Protein AF-A0AAV5JDY3-F1 (afdb_monomer)

Mean predicted aligned error: 10.14 Å

Structure (mmC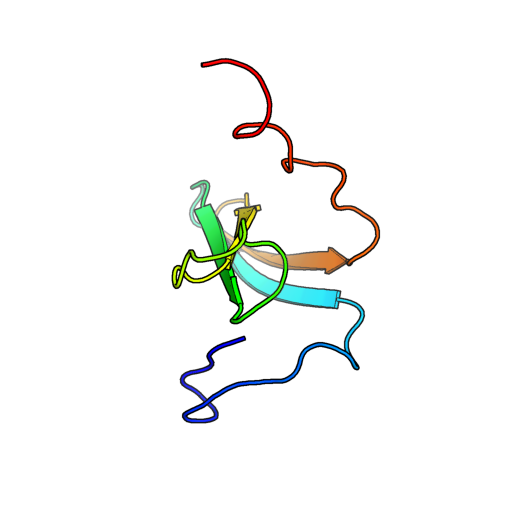IF, N/CA/C/O backbone):
data_AF-A0AAV5JDY3-F1
#
_entry.id   AF-A0AAV5JDY3-F1
#
loop_
_atom_site.group_PDB
_atom_site.id
_atom_site.type_symbol
_atom_site.label_atom_id
_atom_site.label_alt_id
_atom_site.label_comp_id
_atom_site.label_asym_id
_atom_site.label_entity_id
_atom_site.label_seq_id
_atom_site.pdbx_PDB_ins_code
_atom_site.Cartn_x
_atom_site.Cartn_y
_atom_site.Cartn_z
_atom_site.occupancy
_atom_site.B_iso_or_equiv
_atom_site.auth_seq_id
_atom_site.auth_comp_id
_atom_site.auth_asym_id
_atom_site.auth_atom_id
_atom_site.pdbx_PDB_model_num
ATOM 1 N N . MET A 1 1 ? 8.854 -2.891 -7.856 1.00 77.75 1 MET A N 1
ATOM 2 C CA . MET A 1 1 ? 8.910 -2.342 -6.474 1.00 77.75 1 MET A CA 1
ATOM 3 C C . MET A 1 1 ? 10.030 -3.007 -5.686 1.00 77.75 1 MET A C 1
ATOM 5 O O . MET A 1 1 ? 10.096 -4.231 -5.677 1.00 77.75 1 MET A O 1
ATOM 9 N N . ARG A 1 2 ? 10.892 -2.242 -5.005 1.00 73.19 2 ARG A N 1
ATOM 10 C CA . ARG A 1 2 ? 11.959 -2.807 -4.156 1.00 73.19 2 ARG A CA 1
ATOM 11 C C . ARG A 1 2 ? 11.372 -3.458 -2.897 1.00 73.19 2 ARG A C 1
ATOM 13 O O . ARG A 1 2 ? 10.554 -2.850 -2.212 1.00 73.19 2 ARG A O 1
ATOM 20 N N . SER A 1 3 ? 11.802 -4.673 -2.564 1.00 75.75 3 SER A N 1
ATOM 21 C CA . SER A 1 3 ? 11.341 -5.410 -1.387 1.00 75.75 3 SER A CA 1
ATOM 22 C C . SER A 1 3 ? 12.497 -6.026 -0.615 1.00 75.75 3 SER A C 1
ATOM 24 O O . SER A 1 3 ? 13.252 -6.839 -1.141 1.00 75.75 3 SER A O 1
ATOM 26 N N . LYS A 1 4 ? 12.573 -5.709 0.682 1.00 77.62 4 LYS A N 1
ATOM 27 C CA . LYS A 1 4 ? 13.545 -6.324 1.597 1.00 77.62 4 LYS A CA 1
ATOM 28 C C . LYS A 1 4 ? 13.304 -7.822 1.792 1.00 77.62 4 LYS A C 1
ATOM 30 O O . LYS A 1 4 ? 14.246 -8.555 2.048 1.00 77.62 4 LYS A O 1
ATOM 35 N N . LYS A 1 5 ? 12.050 -8.283 1.686 1.00 82.25 5 LYS A N 1
ATOM 36 C CA . LYS A 1 5 ? 11.699 -9.698 1.894 1.00 82.25 5 LYS A CA 1
ATOM 37 C C . LYS A 1 5 ? 12.267 -10.601 0.797 1.00 82.25 5 LYS A C 1
ATOM 39 O O . LYS A 1 5 ? 12.606 -11.742 1.079 1.00 82.25 5 LYS A O 1
ATOM 44 N N . PHE A 1 6 ? 12.325 -10.097 -0.433 1.00 80.81 6 PHE A N 1
ATOM 45 C CA . PHE A 1 6 ? 12.778 -10.851 -1.604 1.00 80.81 6 PHE A CA 1
ATOM 46 C C . PHE A 1 6 ? 14.201 -10.475 -2.030 1.00 80.81 6 PHE A C 1
ATOM 48 O O . PHE A 1 6 ? 14.616 -10.879 -3.106 1.00 80.81 6 PHE A O 1
ATOM 55 N N . ASP A 1 7 ? 14.904 -9.686 -1.206 1.00 82.31 7 ASP A N 1
ATOM 56 C CA . ASP A 1 7 ? 16.249 -9.163 -1.476 1.00 82.31 7 ASP A CA 1
ATOM 57 C C . ASP A 1 7 ? 16.421 -8.645 -2.917 1.00 82.31 7 ASP A C 1
ATOM 59 O O . ASP A 1 7 ? 17.327 -9.024 -3.652 1.00 82.31 7 ASP A O 1
ATOM 63 N N . GLY A 1 8 ? 15.466 -7.824 -3.369 1.00 82.62 8 GLY A N 1
ATOM 64 C CA . GLY A 1 8 ? 15.399 -7.434 -4.776 1.00 82.62 8 GLY A CA 1
ATOM 65 C C . GLY A 1 8 ? 14.117 -6.704 -5.151 1.00 82.62 8 GLY A C 1
ATOM 66 O O . GLY A 1 8 ? 13.559 -5.939 -4.357 1.00 82.62 8 GLY A O 1
ATOM 67 N N . PHE A 1 9 ? 13.647 -6.934 -6.377 1.00 80.50 9 PHE A N 1
ATOM 68 C CA . PHE A 1 9 ? 12.452 -6.300 -6.927 1.00 80.50 9 PHE A CA 1
ATOM 69 C C . PHE A 1 9 ? 11.321 -7.300 -7.117 1.00 80.50 9 PHE A C 1
ATOM 71 O O . PHE A 1 9 ? 11.532 -8.442 -7.510 1.00 80.50 9 PHE A O 1
ATOM 78 N N . ILE A 1 10 ? 10.107 -6.828 -6.857 1.00 82.38 10 ILE A N 1
ATOM 79 C CA . ILE A 1 10 ? 8.87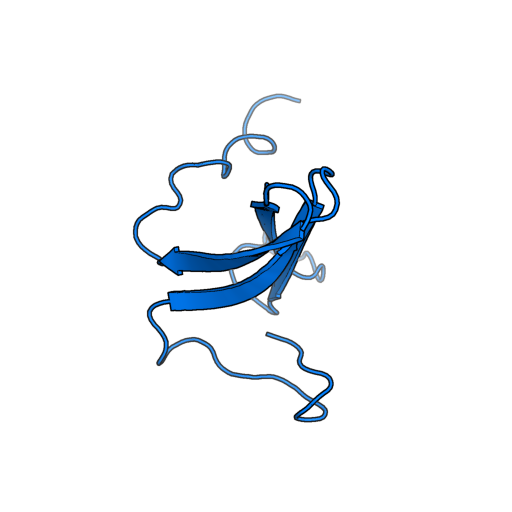0 -7.494 -7.248 1.00 82.38 10 ILE A CA 1
ATOM 80 C C . ILE A 1 10 ? 8.333 -6.767 -8.475 1.00 82.38 10 ILE A C 1
ATOM 82 O O . ILE A 1 10 ? 8.169 -5.538 -8.433 1.00 82.38 10 ILE A O 1
ATOM 86 N N . ASP A 1 11 ? 8.066 -7.525 -9.532 1.00 82.62 11 ASP A N 1
ATOM 87 C CA . ASP A 1 11 ? 7.287 -7.058 -10.671 1.00 82.62 11 ASP A CA 1
ATOM 88 C C . ASP A 1 11 ? 5.812 -6.946 -10.267 1.00 82.62 11 ASP A C 1
ATOM 90 O O . ASP A 1 11 ? 5.234 -7.883 -9.714 1.00 82.62 11 ASP A O 1
ATOM 94 N N . LEU A 1 12 ? 5.234 -5.768 -10.489 1.00 79.44 12 LEU A N 1
ATOM 95 C CA . LEU A 1 12 ? 3.858 -5.472 -10.113 1.00 79.44 12 LEU A CA 1
ATOM 96 C C . LEU A 1 12 ? 2.867 -5.657 -11.273 1.00 79.44 12 LEU A C 1
ATOM 98 O O . LEU A 1 12 ? 1.675 -5.549 -11.021 1.00 79.44 12 LEU A O 1
ATOM 102 N N . ASP A 1 13 ? 3.320 -5.971 -12.494 1.00 82.25 13 ASP A N 1
ATOM 103 C CA . ASP A 1 13 ? 2.471 -6.026 -13.701 1.00 82.25 13 ASP A CA 1
ATOM 104 C C . ASP A 1 13 ? 1.293 -7.011 -13.580 1.00 82.25 13 ASP A C 1
ATOM 106 O O . ASP A 1 13 ? 0.170 -6.728 -13.987 1.00 82.25 13 ASP A O 1
ATOM 110 N N . SER A 1 14 ? 1.518 -8.152 -12.923 1.00 84.88 14 SER A N 1
ATOM 111 C CA . SER A 1 14 ? 0.475 -9.167 -12.697 1.00 84.88 14 SER A CA 1
ATOM 112 C C . SER A 1 14 ? -0.510 -8.843 -11.561 1.00 84.88 14 SER A C 1
ATOM 114 O O . SER A 1 14 ? -1.413 -9.639 -11.292 1.00 84.88 14 SER A O 1
ATOM 116 N N . TYR A 1 15 ? -0.350 -7.707 -10.877 1.00 83.94 15 TYR A N 1
ATOM 117 C CA . TYR A 1 15 ? -1.157 -7.323 -9.720 1.00 83.94 15 TYR A CA 1
ATOM 118 C C . TYR A 1 15 ? -2.022 -6.096 -10.029 1.00 83.94 15 TYR A C 1
ATOM 120 O O . TYR A 1 15 ? -1.552 -5.090 -10.547 1.00 83.94 15 TYR A O 1
ATOM 128 N N . ASP A 1 16 ? -3.292 -6.143 -9.633 1.00 83.12 16 ASP A N 1
ATOM 129 C CA . ASP A 1 16 ? -4.257 -5.049 -9.829 1.00 83.12 16 ASP A CA 1
ATOM 130 C C . ASP A 1 16 ? -4.382 -4.109 -8.614 1.00 83.12 16 ASP A C 1
ATOM 132 O O . ASP A 1 16 ? -4.981 -3.025 -8.680 1.00 83.12 16 ASP A O 1
ATOM 136 N N . SER A 1 17 ? -3.844 -4.542 -7.474 1.00 83.44 17 SER A N 1
ATOM 137 C CA . SER A 1 17 ? -4.060 -3.905 -6.187 1.00 83.44 17 SER A CA 1
ATOM 138 C C . SER A 1 17 ? -2.917 -4.144 -5.204 1.00 83.44 17 SER A C 1
ATOM 140 O O . SER A 1 17 ? -2.230 -5.165 -5.210 1.00 83.44 17 SER A O 1
ATOM 142 N N . LEU A 1 18 ? -2.740 -3.178 -4.305 1.00 82.69 18 LEU A N 1
ATOM 143 C CA . LEU A 1 18 ? -1.821 -3.236 -3.173 1.00 82.69 18 LEU A CA 1
ATOM 144 C C . LEU A 1 18 ? -2.620 -3.091 -1.880 1.00 82.69 18 LEU A C 1
ATOM 146 O O . LEU A 1 18 ? -3.460 -2.202 -1.760 1.00 82.69 18 LEU A O 1
ATOM 150 N N . ALA A 1 19 ? -2.360 -3.948 -0.894 1.00 87.56 19 ALA A N 1
ATOM 151 C CA . ALA A 1 19 ? -3.062 -3.931 0.386 1.00 87.56 19 ALA A CA 1
ATOM 152 C C . ALA A 1 19 ? -2.083 -3.767 1.555 1.00 87.56 19 ALA A C 1
ATOM 154 O O . ALA A 1 19 ? -1.145 -4.548 1.708 1.00 87.56 19 ALA A O 1
ATOM 155 N N . LEU A 1 20 ? -2.335 -2.780 2.416 1.00 85.62 20 LEU A N 1
ATOM 156 C CA . LEU A 1 20 ? -1.564 -2.509 3.625 1.00 85.62 20 LEU A CA 1
ATOM 157 C C . LEU A 1 20 ? -2.431 -2.776 4.855 1.00 85.62 20 LEU A C 1
ATOM 159 O O . LEU A 1 20 ? -3.430 -2.091 5.072 1.00 85.62 20 LEU A O 1
ATOM 163 N N . LYS A 1 21 ? -2.046 -3.754 5.682 1.00 90.12 21 LYS A N 1
ATOM 164 C CA . LYS A 1 21 ? -2.674 -3.982 6.990 1.00 90.12 21 LYS A CA 1
ATOM 165 C C . LYS A 1 21 ? -1.937 -3.179 8.056 1.00 90.12 21 LYS A C 1
ATOM 167 O O . LYS A 1 21 ? -0.751 -3.399 8.282 1.00 90.12 21 LYS A O 1
ATOM 172 N N . LEU A 1 22 ? -2.642 -2.268 8.713 1.00 89.00 22 LEU A N 1
ATOM 173 C CA . LEU A 1 22 ? -2.069 -1.297 9.643 1.00 89.00 22 LEU A CA 1
ATOM 174 C C . LEU A 1 22 ? -2.919 -1.242 10.918 1.00 89.00 22 LEU A C 1
ATOM 176 O O . LEU A 1 22 ? -4.141 -1.386 10.849 1.00 89.00 22 LEU A O 1
ATOM 180 N N . LYS A 1 23 ? -2.279 -1.032 12.073 1.00 92.94 23 LYS A N 1
ATOM 181 C CA . LYS A 1 23 ? -2.962 -0.681 13.325 1.00 92.94 23 LYS A CA 1
ATOM 182 C C . LYS A 1 23 ? -2.831 0.825 13.521 1.00 92.94 23 LYS A C 1
ATOM 184 O O . LYS A 1 23 ? -1.711 1.328 13.547 1.00 92.94 23 LYS A O 1
ATOM 189 N N . GLY A 1 24 ? -3.949 1.534 13.623 1.00 91.12 24 GLY A N 1
ATOM 190 C CA . GLY A 1 24 ? -3.922 2.983 13.791 1.00 91.12 24 GLY A CA 1
ATOM 191 C C . GLY A 1 24 ? -3.451 3.400 15.180 1.00 91.12 24 GLY A C 1
ATOM 192 O O . GLY A 1 24 ? -3.770 2.756 16.178 1.00 91.12 24 GLY A O 1
ATOM 193 N N . ASP A 1 25 ? -2.741 4.520 15.254 1.00 92.94 25 ASP A N 1
ATOM 194 C CA . ASP A 1 25 ? -2.368 5.204 16.501 1.00 92.94 25 ASP A CA 1
ATOM 195 C C . ASP A 1 25 ? -3.008 6.609 16.611 1.00 92.94 25 ASP A C 1
ATOM 197 O O . ASP A 1 25 ? -2.831 7.325 17.605 1.00 92.94 25 ASP A O 1
ATOM 201 N N . GLY A 1 26 ? -3.820 6.979 15.614 1.00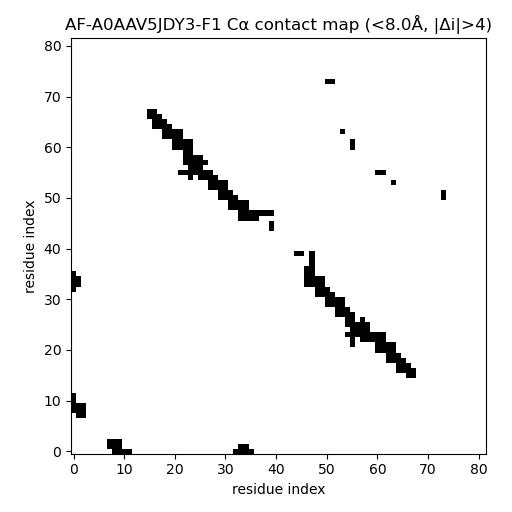 87.88 26 GLY A N 1
ATOM 202 C CA . GLY A 1 26 ? -4.460 8.286 15.478 1.00 87.88 26 GLY A CA 1
ATOM 203 C C . GLY A 1 26 ? -3.678 9.290 14.624 1.00 87.88 26 GLY A C 1
ATOM 204 O O . GLY A 1 26 ? -4.090 10.445 14.553 1.00 87.88 26 GLY A O 1
ATOM 205 N N . ARG A 1 27 ? -2.569 8.891 13.986 1.00 90.38 27 ARG A N 1
ATOM 206 C CA . ARG A 1 27 ? -1.799 9.743 13.068 1.00 90.38 27 ARG A CA 1
ATOM 207 C C . ARG A 1 27 ? -2.173 9.509 11.603 1.00 90.38 27 ARG A C 1
ATOM 209 O O . ARG A 1 27 ? -2.752 8.488 11.234 1.00 90.38 27 ARG A O 1
ATOM 216 N N . CYS A 1 28 ? -1.804 10.480 10.772 1.00 85.69 28 CYS A N 1
ATOM 217 C CA . CYS A 1 28 ? -1.781 10.345 9.321 1.00 85.69 28 CYS A CA 1
ATOM 218 C C . CYS A 1 28 ? -0.381 9.924 8.874 1.00 85.69 28 CYS A C 1
ATOM 220 O O . CYS A 1 28 ? 0.613 10.507 9.313 1.00 85.69 28 CYS A O 1
ATOM 222 N N . TYR A 1 29 ? -0.314 8.938 7.990 1.00 83.88 29 TYR A N 1
ATOM 223 C CA . TYR A 1 29 ? 0.927 8.458 7.399 1.00 83.88 29 TYR A CA 1
ATOM 224 C C . TYR A 1 29 ? 0.918 8.667 5.894 1.00 83.88 29 TYR A C 1
ATOM 226 O O . TYR A 1 29 ? -0.137 8.694 5.268 1.00 83.88 29 TYR A O 1
ATOM 234 N N . ILE A 1 30 ? 2.105 8.751 5.302 1.00 83.62 30 ILE A N 1
ATOM 235 C CA . ILE A 1 30 ? 2.271 8.705 3.852 1.00 83.62 30 ILE A CA 1
ATOM 236 C C . ILE A 1 30 ? 2.852 7.338 3.508 1.00 83.62 30 ILE A C 1
ATOM 238 O O . ILE A 1 30 ? 3.942 6.986 3.960 1.00 83.62 30 ILE A O 1
ATOM 242 N N . SER A 1 31 ? 2.125 6.562 2.712 1.00 82.38 31 SER A N 1
ATOM 243 C CA . SER A 1 31 ? 2.671 5.377 2.062 1.00 82.38 31 SER A CA 1
ATOM 244 C C . SER A 1 31 ? 3.350 5.820 0.773 1.00 82.38 31 SER A C 1
ATOM 246 O O . SER A 1 31 ? 2.704 6.451 -0.058 1.00 82.38 31 SER A O 1
ATOM 248 N N . THR A 1 32 ? 4.644 5.529 0.634 1.00 79.75 32 THR A N 1
ATOM 249 C CA . THR A 1 32 ? 5.424 5.819 -0.577 1.00 79.75 32 THR A CA 1
ATOM 250 C C . THR A 1 32 ? 5.889 4.508 -1.197 1.00 79.75 32 THR A C 1
ATOM 252 O O . THR A 1 32 ? 6.503 3.689 -0.513 1.00 79.75 32 THR A O 1
ATOM 255 N N . ILE A 1 33 ? 5.617 4.315 -2.485 1.00 77.88 33 ILE A N 1
ATOM 256 C CA . ILE A 1 33 ? 6.111 3.184 -3.273 1.00 77.88 33 ILE A CA 1
ATOM 257 C C . ILE A 1 33 ? 7.154 3.714 -4.245 1.00 77.88 33 ILE A C 1
ATOM 259 O O . ILE A 1 33 ? 6.848 4.577 -5.064 1.00 77.88 33 ILE A O 1
ATOM 263 N N . TYR A 1 34 ? 8.364 3.164 -4.161 1.00 74.69 34 TYR A N 1
ATOM 264 C CA . TYR A 1 34 ? 9.440 3.436 -5.108 1.00 74.69 34 TYR A CA 1
ATOM 265 C C . TYR A 1 34 ? 9.427 2.396 -6.229 1.00 74.69 34 TYR A C 1
ATOM 267 O O . TYR A 1 34 ? 9.463 1.178 -5.984 1.00 74.69 34 TYR A O 1
ATOM 275 N N . THR A 1 35 ? 9.371 2.885 -7.462 1.00 71.00 35 THR A N 1
ATOM 276 C CA . THR A 1 35 ? 9.402 2.075 -8.679 1.00 71.00 35 THR A CA 1
ATOM 277 C C . THR A 1 35 ? 10.542 2.536 -9.571 1.00 71.00 35 THR A C 1
ATOM 279 O O . THR A 1 35 ? 10.632 3.721 -9.897 1.00 71.00 35 THR A O 1
ATOM 282 N N . GLU A 1 36 ? 11.360 1.592 -10.024 1.00 67.31 36 GLU A N 1
ATOM 283 C CA . GLU A 1 36 ? 12.264 1.839 -11.142 1.00 67.31 36 GLU A CA 1
ATOM 284 C C . GLU A 1 36 ? 11.406 1.950 -12.420 1.00 67.31 36 GLU A C 1
ATOM 286 O O . GLU A 1 36 ? 10.580 1.078 -12.689 1.00 67.31 36 GLU A O 1
ATOM 291 N N . ASN A 1 37 ? 11.571 3.042 -13.177 1.00 58.66 37 ASN A N 1
ATOM 292 C CA . ASN A 1 37 ? 11.066 3.238 -14.551 1.00 58.66 37 ASN A CA 1
ATOM 293 C C . ASN A 1 37 ? 9.552 3.298 -14.830 1.00 58.66 37 ASN A C 1
ATOM 295 O O . ASN A 1 37 ? 9.083 2.487 -15.620 1.00 58.66 37 ASN A O 1
ATOM 299 N N . TRP A 1 38 ? 8.795 4.299 -14.349 1.00 58.19 38 TRP A N 1
ATOM 30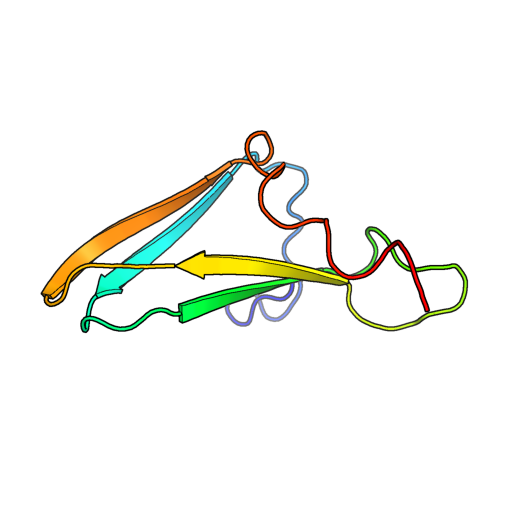0 C CA . TRP A 1 38 ? 7.445 4.504 -14.919 1.00 58.19 38 TRP A CA 1
ATOM 301 C C . TRP A 1 38 ? 7.103 5.896 -15.463 1.00 58.19 38 TRP A C 1
ATOM 303 O O . TRP A 1 38 ? 6.394 5.930 -16.458 1.00 58.19 38 TRP A O 1
ATOM 313 N N . VAL A 1 39 ? 7.619 7.031 -14.975 1.00 53.03 39 VAL A N 1
ATOM 314 C CA . VAL A 1 39 ? 7.349 8.342 -15.622 1.00 53.03 39 VAL A CA 1
ATOM 315 C C . VAL A 1 39 ? 8.418 9.388 -15.264 1.00 53.03 39 VAL A C 1
ATOM 317 O O . VAL A 1 39 ? 8.116 10.433 -14.697 1.00 53.03 39 VAL A O 1
ATOM 320 N N . ASN A 1 40 ? 9.692 9.146 -15.578 1.00 54.25 40 ASN A N 1
ATOM 321 C CA . ASN A 1 40 ? 10.667 10.239 -15.498 1.00 54.25 40 ASN A CA 1
ATOM 322 C C . ASN A 1 40 ? 10.700 11.023 -16.804 1.00 54.25 40 ASN A C 1
ATOM 324 O O . ASN A 1 40 ? 10.649 10.441 -17.890 1.00 54.25 40 ASN A O 1
ATOM 328 N N . 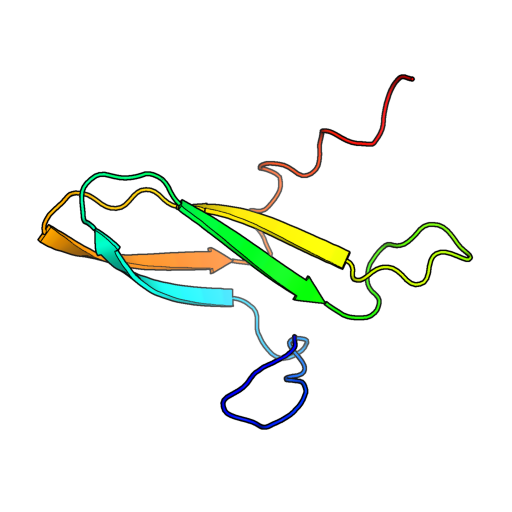SER A 1 41 ? 10.883 12.340 -16.699 1.00 54.72 41 SER A N 1
ATOM 329 C CA . SER A 1 41 ? 11.386 13.125 -17.824 1.00 54.72 41 SER A CA 1
ATOM 330 C C . SER A 1 41 ? 12.668 12.468 -18.361 1.00 54.72 41 SER A C 1
ATOM 332 O O . SER A 1 41 ? 13.491 12.008 -17.558 1.00 54.72 41 SER A O 1
ATOM 334 N N . PRO A 1 42 ? 12.870 12.416 -19.690 1.00 53.78 42 PRO A N 1
ATOM 335 C CA . PRO A 1 42 ? 14.070 11.829 -20.278 1.00 53.78 42 PRO A CA 1
ATOM 336 C C . PRO A 1 42 ? 15.351 12.346 -19.605 1.00 53.78 42 PRO A C 1
ATOM 338 O O . PRO A 1 42 ? 15.522 13.553 -19.439 1.00 53.78 42 PRO A O 1
ATOM 341 N N . GLY A 1 43 ? 16.249 11.435 -19.219 1.00 57.78 43 GLY A N 1
ATOM 342 C CA . GLY A 1 43 ? 17.557 11.772 -18.640 1.00 57.78 43 GLY A CA 1
ATOM 343 C C . GLY A 1 43 ? 17.620 11.890 -17.112 1.00 57.78 43 GLY A C 1
ATOM 344 O O . GLY A 1 43 ? 18.703 12.138 -16.591 1.00 57.78 43 GLY A O 1
ATOM 345 N N . GLN A 1 44 ? 16.516 11.684 -16.386 1.00 59.78 44 GLN A N 1
ATOM 346 C CA . GLN A 1 44 ? 16.521 11.657 -14.917 1.00 59.78 44 GLN A CA 1
ATOM 347 C C . GLN A 1 44 ? 16.603 10.219 -14.388 1.00 59.78 44 GLN A C 1
ATOM 349 O O . GLN A 1 44 ? 15.746 9.387 -14.692 1.00 59.78 44 GLN A O 1
ATOM 354 N N . GLN A 1 45 ? 17.634 9.936 -13.586 1.00 58.81 45 GLN A N 1
ATOM 355 C CA . GLN A 1 45 ? 17.884 8.628 -12.955 1.00 58.81 45 GLN A CA 1
ATOM 356 C C . GLN A 1 45 ? 17.182 8.457 -11.594 1.00 58.81 45 GLN A C 1
ATOM 358 O O . GLN A 1 45 ? 17.485 7.518 -10.863 1.00 58.81 45 GLN A O 1
ATOM 363 N N . GLU A 1 46 ? 16.280 9.363 -11.216 1.00 64.38 46 GLU A N 1
ATOM 364 C CA . GLU A 1 46 ? 15.599 9.292 -9.919 1.00 64.38 46 GLU A CA 1
ATOM 365 C C . GLU A 1 46 ? 14.551 8.165 -9.885 1.00 64.38 46 GLU A C 1
ATOM 367 O O . GLU A 1 46 ? 13.912 7.858 -10.888 1.00 64.38 46 GLU A O 1
ATOM 372 N N . ASP A 1 47 ? 14.330 7.541 -8.730 1.00 62.06 47 ASP A N 1
ATOM 373 C CA . ASP A 1 47 ? 13.227 6.588 -8.581 1.00 62.06 47 ASP A CA 1
ATOM 374 C C . ASP A 1 47 ? 11.878 7.323 -8.683 1.00 62.06 47 ASP A C 1
ATOM 376 O O . ASP A 1 47 ? 11.665 8.352 -8.036 1.00 62.06 47 ASP A O 1
ATOM 380 N N . ASN A 1 48 ? 10.921 6.767 -9.434 1.00 67.62 48 ASN A N 1
ATOM 381 C CA . ASN A 1 48 ? 9.549 7.274 -9.408 1.00 67.62 48 ASN A CA 1
ATOM 382 C C . ASN A 1 48 ? 8.910 6.927 -8.063 1.00 67.62 48 ASN A C 1
ATOM 384 O O . ASN A 1 48 ? 9.050 5.800 -7.577 1.00 67.62 48 ASN A O 1
ATOM 388 N N . SER A 1 49 ? 8.179 7.879 -7.480 1.00 72.50 49 SER A N 1
ATOM 389 C CA . SER A 1 49 ? 7.476 7.669 -6.217 1.00 72.50 49 SER A CA 1
ATOM 390 C C . SER A 1 49 ? 5.971 7.860 -6.376 1.00 72.50 49 SER A C 1
ATOM 392 O O . SER A 1 49 ? 5.506 8.876 -6.886 1.00 72.50 49 SER A O 1
ATOM 394 N N . TRP A 1 50 ? 5.211 6.869 -5.919 1.00 77.06 50 TRP A N 1
ATOM 395 C CA . TRP A 1 50 ? 3.756 6.931 -5.809 1.00 77.06 50 TRP A CA 1
ATOM 396 C C . TRP A 1 50 ? 3.401 7.096 -4.341 1.00 77.06 50 TRP A C 1
ATOM 398 O O . TRP A 1 50 ? 3.872 6.319 -3.507 1.00 77.06 50 TRP A O 1
ATOM 408 N N . GLN A 1 51 ? 2.597 8.107 -4.016 1.00 79.31 51 GLN A N 1
ATOM 409 C CA . GLN A 1 51 ? 2.302 8.466 -2.633 1.00 79.31 51 GLN A CA 1
ATOM 410 C C . GLN A 1 51 ? 0.803 8.470 -2.354 1.00 79.31 51 GLN A C 1
ATOM 412 O O . GLN A 1 51 ? 0.011 8.959 -3.153 1.00 79.31 51 GLN A O 1
ATOM 417 N N . ALA A 1 52 ? 0.421 7.955 -1.189 1.00 79.31 52 ALA A N 1
ATOM 418 C CA . ALA A 1 52 ? -0.946 8.015 -0.689 1.00 79.31 52 ALA A CA 1
ATOM 419 C C . ALA A 1 52 ? -0.953 8.357 0.802 1.00 79.31 52 ALA A C 1
ATOM 421 O O . ALA A 1 52 ? -0.170 7.805 1.580 1.00 79.31 52 ALA A O 1
ATOM 422 N N . PHE A 1 53 ? -1.867 9.237 1.209 1.00 83.19 53 PHE A N 1
ATOM 423 C CA . PHE A 1 53 ? -2.145 9.468 2.623 1.00 83.19 53 PHE A CA 1
ATOM 424 C C . PHE A 1 53 ? -2.979 8.320 3.188 1.00 83.19 53 PHE A C 1
ATOM 426 O O . PHE A 1 53 ? -3.946 7.869 2.574 1.00 83.19 53 PHE A O 1
ATOM 433 N N . VAL A 1 54 ? -2.615 7.862 4.379 1.00 83.75 54 VAL A N 1
ATOM 434 C CA . VAL A 1 54 ? -3.260 6.755 5.071 1.00 83.75 54 VAL A CA 1
ATOM 435 C C . VAL A 1 54 ? -3.678 7.216 6.458 1.00 83.75 54 VAL A C 1
ATOM 437 O O . VAL A 1 54 ? -2.848 7.598 7.284 1.00 83.75 54 VAL A O 1
ATOM 440 N N . PHE A 1 55 ? -4.980 7.136 6.710 1.00 84.94 55 PHE A N 1
ATOM 441 C CA . PHE A 1 55 ? -5.603 7.478 7.982 1.00 84.94 55 PHE A CA 1
ATOM 442 C C . PHE A 1 55 ? -6.233 6.215 8.566 1.00 84.94 55 PHE A C 1
ATOM 444 O O . PHE A 1 55 ? -7.091 5.602 7.930 1.00 84.94 55 PHE A O 1
ATOM 451 N N . VAL A 1 56 ? -5.814 5.817 9.769 1.00 86.69 56 VAL A N 1
ATOM 452 C CA . VAL A 1 56 ? -6.391 4.665 10.477 1.00 86.69 56 VAL A CA 1
ATOM 453 C C . VAL A 1 56 ? -6.773 5.091 11.895 1.00 86.69 56 VAL A C 1
ATOM 455 O O . VAL A 1 56 ? -5.912 5.605 12.617 1.00 86.69 56 VAL A O 1
ATOM 458 N N . PRO A 1 57 ? -8.035 4.886 12.323 1.00 85.56 57 PRO A N 1
ATOM 459 C CA . PRO A 1 57 ? -8.457 5.197 13.683 1.00 85.56 57 PRO A CA 1
ATOM 460 C C . PRO A 1 57 ? -7.590 4.491 14.726 1.00 85.56 57 PRO A C 1
ATOM 462 O O . PRO A 1 57 ? -7.194 3.337 14.541 1.00 85.56 57 PRO A O 1
ATOM 465 N N . ARG A 1 58 ? -7.316 5.181 15.840 1.00 92.69 58 ARG A N 1
ATOM 466 C CA . ARG A 1 58 ? -6.508 4.6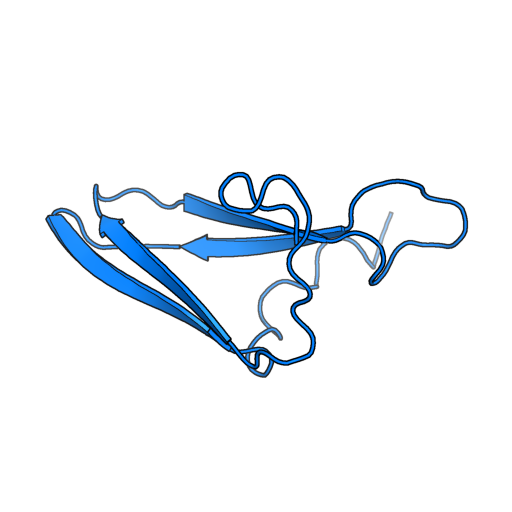34 16.935 1.00 92.69 58 ARG A CA 1
ATOM 467 C C . ARG A 1 58 ? -7.055 3.2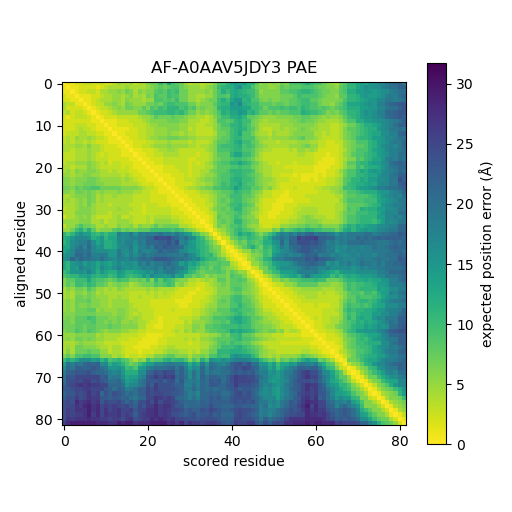76 17.387 1.00 92.69 58 ARG A C 1
ATOM 469 O O . ARG A 1 58 ? -8.266 3.085 17.474 1.00 92.69 58 ARG A O 1
ATOM 476 N N . ASP A 1 59 ? -6.136 2.348 17.632 1.00 93.62 59 ASP A N 1
ATOM 477 C CA . ASP A 1 59 ? -6.361 0.986 18.118 1.00 93.62 59 ASP A CA 1
ATOM 478 C C . ASP A 1 59 ? -7.182 0.064 17.210 1.00 93.62 59 ASP A C 1
ATOM 480 O O . ASP A 1 59 ? -7.425 -1.089 17.565 1.00 93.62 59 ASP A O 1
ATOM 484 N N . ASN A 1 60 ? -7.510 0.507 15.995 1.00 90.19 60 ASN A N 1
ATOM 485 C CA . ASN A 1 60 ? -8.200 -0.310 15.009 1.00 90.19 60 ASN A CA 1
ATOM 486 C C . ASN A 1 60 ? -7.223 -0.914 14.003 1.00 90.19 60 ASN A C 1
ATOM 488 O O . ASN A 1 60 ? -6.324 -0.241 13.494 1.00 90.19 60 ASN A O 1
ATOM 492 N N . TRP A 1 61 ? -7.430 -2.191 13.689 1.00 93.50 61 TRP A N 1
ATOM 493 C CA . TRP A 1 61 ? -6.806 -2.823 12.534 1.00 93.50 61 TRP A CA 1
ATOM 494 C C . TRP A 1 61 ? -7.602 -2.485 11.280 1.00 93.50 61 TRP A C 1
ATOM 496 O O . TRP A 1 61 ? -8.812 -2.692 11.236 1.00 93.50 61 TRP A O 1
ATOM 506 N N . TYR A 1 62 ? -6.914 -2.018 10.247 1.00 87.00 6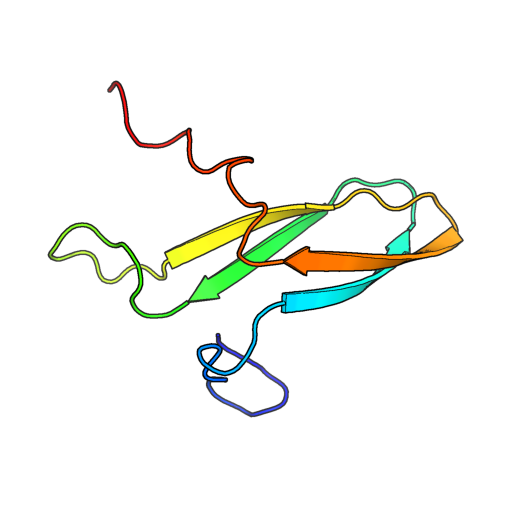2 TYR A N 1
ATOM 507 C CA . TYR A 1 62 ? -7.520 -1.677 8.967 1.00 87.00 62 TYR A CA 1
ATOM 508 C C . TYR A 1 62 ? -6.676 -2.205 7.809 1.00 87.00 62 TYR A C 1
ATOM 510 O O . TYR A 1 62 ? -5.453 -2.311 7.921 1.00 87.00 62 TYR A O 1
ATOM 518 N N . ILE A 1 63 ? -7.335 -2.550 6.701 1.00 89.31 63 ILE A N 1
ATOM 519 C CA . ILE A 1 63 ? -6.676 -2.926 5.449 1.00 89.31 63 ILE A CA 1
ATOM 520 C C . ILE A 1 63 ? -6.923 -1.804 4.444 1.00 89.31 63 ILE A C 1
ATOM 522 O O . ILE A 1 63 ? -8.000 -1.711 3.860 1.00 89.31 63 ILE A O 1
ATOM 526 N N . ALA A 1 64 ? -5.914 -0.961 4.239 1.00 83.88 64 ALA A N 1
ATOM 527 C CA . ALA A 1 64 ? -5.932 0.048 3.193 1.00 83.88 64 ALA A CA 1
ATOM 528 C C . ALA A 1 64 ? -5.616 -0.620 1.851 1.00 83.88 64 ALA A C 1
ATOM 530 O O . ALA A 1 64 ? -4.536 -1.187 1.687 1.00 83.88 64 ALA A O 1
ATOM 531 N N . LYS A 1 65 ? -6.559 -0.580 0.906 1.00 82.75 65 LYS A N 1
ATOM 532 C CA . LYS A 1 65 ? -6.380 -1.110 -0.450 1.00 82.75 65 LYS A CA 1
ATOM 533 C C . LYS A 1 65 ? -6.205 0.037 -1.436 1.00 82.75 65 LYS A C 1
ATOM 535 O O . LYS A 1 65 ? -7.051 0.922 -1.508 1.00 82.75 65 LYS A O 1
ATOM 540 N N . VAL A 1 66 ? -5.128 -0.015 -2.200 1.00 76.19 66 VAL A N 1
ATOM 541 C CA . VAL A 1 66 ? -4.862 0.853 -3.342 1.00 76.19 66 VAL A CA 1
ATOM 542 C C . VAL A 1 66 ? -5.167 0.030 -4.585 1.00 76.19 66 VAL A C 1
ATOM 544 O O . VAL A 1 66 ? -4.505 -0.974 -4.827 1.00 76.19 66 VAL A O 1
ATOM 547 N N . ILE A 1 67 ? -6.202 0.407 -5.329 1.00 66.38 67 ILE A N 1
ATOM 548 C CA . ILE A 1 67 ? -6.598 -0.268 -6.571 1.00 66.38 67 ILE A CA 1
ATOM 549 C C . ILE A 1 67 ? -6.178 0.647 -7.719 1.00 66.38 67 ILE A C 1
ATOM 551 O O . ILE A 1 67 ? -6.484 1.842 -7.682 1.00 66.38 67 ILE A O 1
ATOM 555 N N . ALA A 1 68 ? -5.489 0.092 -8.720 1.00 54.88 68 ALA A N 1
ATOM 556 C CA . ALA A 1 68 ? -4.879 0.827 -9.835 1.00 54.88 68 ALA A CA 1
ATOM 557 C C . ALA A 1 68 ? -5.854 1.742 -10.612 1.00 54.88 68 ALA A C 1
ATOM 559 O O . ALA A 1 68 ? -5.429 2.655 -11.310 1.00 54.88 68 ALA A O 1
ATOM 560 N N . MET A 1 69 ? -7.167 1.555 -10.453 1.00 44.72 69 MET A N 1
ATOM 561 C CA . MET A 1 69 ? -8.201 2.325 -11.149 1.00 44.72 69 MET A CA 1
ATOM 562 C C . MET A 1 69 ? -8.752 3.538 -10.371 1.00 44.72 69 MET A C 1
ATOM 564 O O . MET A 1 69 ? -9.625 4.234 -10.882 1.00 44.72 69 MET A O 1
ATOM 568 N N . LEU A 1 70 ? -8.279 3.811 -9.147 1.00 42.81 70 LEU A N 1
ATOM 569 C CA . LEU A 1 70 ? -8.826 4.874 -8.281 1.00 42.81 70 LEU A CA 1
ATOM 570 C C . LEU A 1 70 ? -7.804 5.965 -7.905 1.00 42.81 70 LEU A C 1
ATOM 572 O O . LEU A 1 70 ? -7.917 6.597 -6.857 1.00 42.81 70 LEU A O 1
ATOM 576 N N . GLN A 1 71 ? -6.804 6.205 -8.760 1.00 45.31 71 GLN A N 1
ATOM 577 C CA . GLN A 1 71 ? -5.723 7.179 -8.530 1.00 45.31 71 GLN A CA 1
ATOM 578 C C . GLN A 1 71 ? -5.819 8.461 -9.378 1.00 45.31 71 GLN A C 1
ATOM 580 O O . GLN A 1 71 ? -4.812 9.072 -9.716 1.00 45.31 71 GLN A O 1
ATOM 585 N N . TYR A 1 72 ? -7.031 8.975 -9.607 1.00 40.72 72 TYR A N 1
ATOM 586 C CA . TYR A 1 72 ? -7.196 10.418 -9.865 1.00 40.72 72 TYR A CA 1
ATOM 587 C C . TYR A 1 72 ? -6.985 11.279 -8.605 1.00 40.72 72 TYR A C 1
ATOM 589 O O . TYR A 1 72 ? -7.163 12.494 -8.634 1.00 40.72 72 TYR A O 1
ATOM 597 N N . ILE A 1 73 ? -6.582 10.683 -7.482 1.00 43.62 73 ILE A N 1
ATOM 598 C CA . ILE A 1 73 ? -6.345 11.395 -6.232 1.00 43.62 73 ILE A CA 1
ATOM 599 C C . ILE A 1 73 ? -4.830 11.493 -6.026 1.00 43.62 73 ILE A C 1
ATOM 601 O O . ILE A 1 73 ? -4.186 10.548 -5.584 1.00 43.62 73 ILE A O 1
ATOM 605 N N . LEU A 1 74 ? -4.310 12.684 -6.343 1.00 38.91 74 LEU A N 1
ATOM 606 C CA . LEU A 1 74 ? -2.961 13.207 -6.078 1.00 38.91 74 LEU A CA 1
ATOM 607 C C . LEU A 1 74 ? -1.837 12.996 -7.118 1.00 38.91 74 LEU A C 1
ATOM 609 O O . LEU A 1 74 ? -0.665 13.051 -6.762 1.00 38.91 74 LEU A O 1
ATOM 613 N N . MET A 1 75 ? -2.156 12.912 -8.414 1.00 36.28 75 MET A N 1
ATOM 614 C CA . MET A 1 75 ? -1.174 13.167 -9.491 1.00 36.28 75 MET A CA 1
ATOM 615 C C . MET A 1 75 ? -1.238 14.607 -10.045 1.00 36.28 75 MET A C 1
ATOM 617 O O . MET A 1 75 ? -0.928 14.858 -11.203 1.00 36.28 75 MET A O 1
ATOM 621 N N . HIS A 1 76 ? -1.616 15.582 -9.210 1.00 34.44 76 HIS A N 1
ATOM 622 C CA . HIS A 1 76 ? -1.532 17.010 -9.534 1.00 34.44 76 HIS A CA 1
ATOM 623 C C . HIS A 1 76 ? -0.881 17.779 -8.384 1.00 34.44 76 HIS A C 1
ATOM 625 O O . HIS A 1 76 ? -1.568 18.337 -7.536 1.00 34.44 76 HIS A O 1
ATOM 631 N N . LEU A 1 77 ? 0.454 17.811 -8.351 1.00 31.17 77 LEU A N 1
ATOM 632 C CA . LEU A 1 77 ? 1.181 18.918 -7.708 1.00 31.17 77 LEU A CA 1
ATOM 633 C C . LEU A 1 77 ? 2.618 19.139 -8.207 1.00 31.17 77 LEU A C 1
ATOM 635 O O . LEU A 1 77 ? 3.354 19.906 -7.597 1.00 31.17 77 LEU A O 1
ATOM 639 N N . LYS A 1 78 ? 3.026 18.545 -9.340 1.00 34.78 78 LYS A N 1
ATOM 640 C CA . LYS A 1 78 ? 4.313 18.885 -9.983 1.00 34.78 78 LYS A CA 1
ATOM 641 C C . LYS A 1 78 ? 4.299 18.986 -11.512 1.00 34.78 78 LYS A C 1
ATOM 643 O O . LYS A 1 78 ? 5.349 18.953 -12.138 1.00 34.78 78 LYS A O 1
ATOM 648 N N . MET A 1 79 ? 3.133 19.197 -12.118 1.00 35.84 79 MET A N 1
ATOM 649 C CA . MET A 1 79 ? 3.041 19.644 -13.512 1.00 35.84 79 MET A CA 1
ATOM 650 C C . MET A 1 79 ? 1.978 20.735 -13.626 1.00 35.84 79 MET A C 1
ATOM 652 O O . MET A 1 79 ? 0.805 20.438 -13.823 1.00 35.84 79 MET A O 1
ATOM 656 N N . CYS A 1 80 ? 2.401 21.972 -13.357 1.00 31.58 80 CYS A N 1
ATOM 657 C CA . CYS A 1 80 ? 1.962 23.240 -13.955 1.00 31.58 80 CYS A CA 1
ATOM 658 C C . CYS A 1 80 ? 2.381 24.390 -13.022 1.00 31.58 80 CYS A C 1
ATOM 660 O O . CYS A 1 80 ? 1.909 24.477 -11.893 1.00 31.58 80 CYS A O 1
ATOM 662 N N . HIS A 1 81 ? 3.244 25.261 -13.549 1.00 34.47 81 HIS A N 1
ATOM 663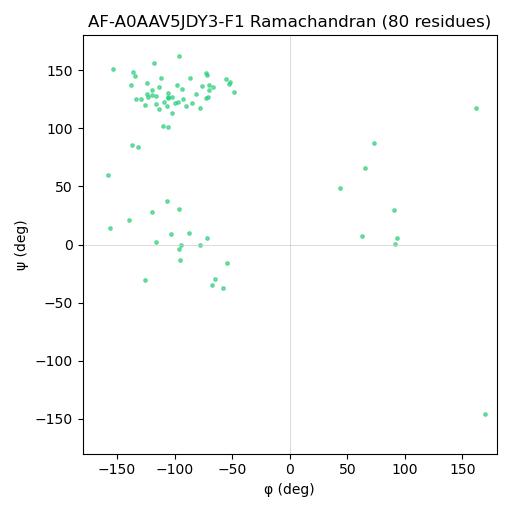 C CA . HIS A 1 81 ? 3.744 26.523 -12.986 1.00 34.47 81 HIS A CA 1
ATOM 664 C C . HIS A 1 81 ? 4.761 26.446 -11.839 1.00 34.47 81 HIS A C 1
ATOM 666 O O . HIS A 1 81 ? 4.420 26.572 -10.666 1.00 34.47 81 HIS A O 1
ATOM 672 N N . LEU A 1 82 ? 6.037 26.358 -12.222 1.00 35.06 82 LEU A N 1
ATOM 673 C CA . LEU A 1 82 ? 6.987 27.481 -12.152 1.00 35.06 82 LEU A CA 1
ATOM 674 C C . LEU A 1 82 ? 8.015 27.333 -13.279 1.00 35.06 82 LEU A C 1
ATOM 676 O O . LEU A 1 82 ? 8.427 26.178 -13.527 1.00 35.06 82 LEU A O 1
#

InterPro domains:
  IPR008979 Galactose-binding-like domain superfamily [SSF49785] (6-65)
  IPR013857 NADH:ubiquinone oxidoreductase intermediate-associated protein 30 [PF08547] (1-66)
  IPR039131 Complex I intermediate-associated protein 30, mitochondrial [PTHR13194] (1-65)

Organism: NCBI:txid152421

Nearest PDB structures (foldseek):
  3gw6-assembly2_C  TM=2.828E-01  e=3.525E+00  Escherichia phage K1F
  3gw6-assembly1_A  TM=2.823E-01  e=4.470E+00  Escherichia phage K1F
  6uwi-assembly1_A  TM=1.896E-01  e=8.094E+00  Clostridioides difficile
  6uwi-assembly2_d  TM=1.895E-01  e=8.094E+00  Clostridioides difficile
  3gw6-assembly1_B  TM=1.687E-01  e=6.383E+00  Escherichia phage K1F

Sequence (82 aa):
MRSKKFDGFIDLDSYDSLALKLKGDGRCYISTIYTENWVNSPGQQEDNSWQAFVFVPRDNWYIAKVIAMLQYILMHLKMCHL

Secondary structure (DSSP, 8-state):
-EETTTTEE---TT-SEEEEEEEB-S-EEEEEEEESSSSPPTT--PPEEEEEEEE--BT-EEEEEEETT---SS--SSSS--

Foldseek 3Di:
DADPVVNGDDDCPPPQKDKDKDAAQQDKDKDKDWDQDDDDDPPDRDTDIDIDIDGDPHRDIDIDMDGPPPPVDPPPDPPDDD

pLDDT: mean 71.3, std 18.46, range [31.17, 93.62]

Solvent-accessible surface area (backbone atoms only — not comparable to full-atom values): 5545 Å² total; per-residue (Å²): 61,76,35,84,91,73,77,44,72,47,83,57,86,94,52,68,63,50,76,46,80,46,71,18,83,62,57,79,44,76,51,72,46,53,29,84,85,80,80,66,66,90,93,56,89,69,71,38,74,50,68,44,83,44,78,38,61,55,81,36,78,46,73,53,70,50,48,79,88,69,62,91,68,76,85,74,86,86,84,81,87,133

Radius of gyration: 14.93 Å; Cα contacts (8 Å, |Δi|>4): 111; chains: 1; bounding box: 27×38×38 Å